Protein AF-A0A532EE44-F1 (afdb_monomer)

Structure (mmCIF, N/CA/C/O backbone):
data_AF-A0A532EE44-F1
#
_entry.id   AF-A0A532EE44-F1
#
loop_
_atom_site.group_PDB
_atom_site.id
_atom_site.type_symbol
_atom_site.label_atom_id
_atom_site.label_alt_id
_atom_site.label_comp_id
_atom_site.label_asym_id
_atom_site.label_entity_id
_atom_site.label_seq_id
_atom_site.pdbx_PDB_ins_code
_atom_site.Cartn_x
_atom_site.Cartn_y
_atom_site.Cartn_z
_atom_site.occupancy
_atom_site.B_iso_or_equiv
_atom_site.auth_seq_id
_atom_site.auth_comp_id
_atom_site.auth_asym_id
_atom_site.auth_atom_id
_atom_site.pdbx_PDB_model_num
ATOM 1 N N . MET A 1 1 ? -0.448 -5.337 -1.420 1.00 92.06 1 MET A N 1
ATOM 2 C CA . MET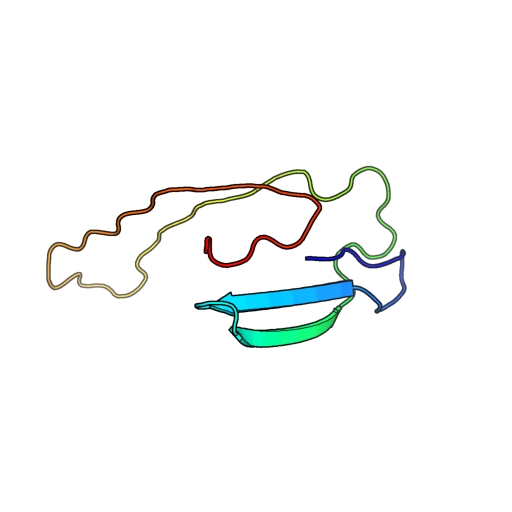 A 1 1 ? 0.237 -4.406 -2.347 1.00 92.06 1 MET A CA 1
ATOM 3 C C . MET A 1 1 ? 1.306 -5.168 -3.105 1.00 92.06 1 MET A C 1
ATOM 5 O O . MET A 1 1 ? 1.994 -5.978 -2.497 1.00 92.06 1 MET A O 1
ATOM 9 N N . LYS A 1 2 ? 1.448 -4.903 -4.404 1.00 95.50 2 LYS A N 1
ATOM 10 C CA . LYS A 1 2 ? 2.522 -5.423 -5.255 1.00 95.50 2 LYS A CA 1
ATOM 11 C C . LYS A 1 2 ? 3.203 -4.239 -5.944 1.00 95.50 2 LYS A C 1
ATOM 13 O O . LYS A 1 2 ? 2.524 -3.461 -6.618 1.00 95.50 2 LYS A O 1
ATOM 18 N N . LEU A 1 3 ? 4.520 -4.119 -5.779 1.00 96.62 3 LEU A N 1
ATOM 19 C CA . LEU A 1 3 ? 5.328 -3.182 -6.560 1.00 96.62 3 LEU A CA 1
ATOM 20 C C . LEU A 1 3 ? 5.364 -3.605 -8.030 1.00 96.62 3 LEU A C 1
ATOM 22 O O . LEU A 1 3 ? 5.178 -4.776 -8.361 1.00 96.62 3 LEU A O 1
ATOM 26 N N . ASN A 1 4 ? 5.595 -2.642 -8.907 1.00 97.56 4 ASN A N 1
ATOM 27 C CA . ASN A 1 4 ? 5.733 -2.901 -10.327 1.00 97.56 4 ASN A CA 1
ATOM 28 C C . ASN A 1 4 ? 7.158 -3.330 -10.703 1.00 97.56 4 ASN A C 1
ATOM 30 O O . ASN A 1 4 ? 8.146 -2.986 -10.050 1.00 97.56 4 ASN A O 1
ATOM 34 N N . ASN A 1 5 ? 7.260 -4.069 -11.798 1.00 95.50 5 ASN A N 1
ATOM 35 C CA . ASN A 1 5 ? 8.494 -4.484 -12.432 1.00 95.50 5 ASN A CA 1
ATOM 36 C C . ASN A 1 5 ? 9.083 -3.325 -13.248 1.00 95.50 5 ASN A C 1
ATOM 38 O O . ASN A 1 5 ? 9.031 -3.307 -14.468 1.00 95.50 5 ASN A O 1
ATOM 42 N N . GLY A 1 6 ? 9.748 -2.382 -12.590 1.00 93.06 6 GLY A N 1
ATOM 43 C CA . GLY A 1 6 ? 10.616 -1.416 -13.296 1.00 93.06 6 GLY A CA 1
ATOM 44 C C . GLY A 1 6 ? 9.852 -0.261 -13.822 1.00 93.06 6 GLY A C 1
ATOM 45 O O . GLY A 1 6 ? 9.019 0.274 -13.119 1.00 93.06 6 GLY A O 1
ATOM 46 N N . ASP A 1 7 ? 10.126 0.140 -15.043 1.00 95.50 7 ASP A N 1
ATOM 47 C CA . ASP A 1 7 ? 9.313 1.154 -15.686 1.00 95.50 7 ASP A CA 1
ATOM 48 C C . ASP A 1 7 ? 7.948 0.616 -16.150 1.00 95.50 7 ASP A C 1
ATOM 50 O O . ASP A 1 7 ? 7.128 1.409 -16.599 1.00 95.50 7 ASP A O 1
ATOM 54 N N . ALA A 1 8 ? 7.659 -0.683 -15.993 1.00 97.81 8 ALA A N 1
ATOM 55 C CA . ALA A 1 8 ? 6.364 -1.252 -16.348 1.00 97.81 8 ALA A CA 1
ATOM 56 C C . ALA A 1 8 ? 5.230 -0.806 -15.409 1.00 97.81 8 ALA A C 1
ATOM 58 O O . ALA A 1 8 ? 5.419 -0.639 -14.204 1.00 97.81 8 ALA A O 1
ATOM 59 N N . ASP A 1 9 ? 4.016 -0.744 -15.949 1.00 98.31 9 ASP A N 1
ATOM 60 C CA . ASP A 1 9 ? 2.789 -0.410 -15.224 1.00 98.31 9 ASP A CA 1
ATOM 61 C C . ASP A 1 9 ? 2.063 -1.688 -14.751 1.00 98.31 9 ASP A C 1
ATOM 63 O O . ASP A 1 9 ? 0.909 -1.924 -15.089 1.00 98.31 9 ASP A O 1
ATOM 67 N N . ASP A 1 10 ? 2.723 -2.580 -14.004 1.00 98.25 10 ASP A N 1
ATOM 68 C CA . ASP A 1 10 ? 2.145 -3.873 -13.570 1.00 98.25 10 ASP A CA 1
ATOM 69 C C . ASP A 1 10 ? 1.991 -4.013 -12.039 1.00 98.25 10 ASP A C 1
ATOM 71 O O . ASP A 1 10 ? 1.811 -5.119 -11.504 1.00 98.25 10 ASP A O 1
ATOM 75 N N . GLY A 1 11 ? 2.065 -2.893 -11.318 1.00 98.12 11 GLY A N 1
ATOM 76 C CA . GLY A 1 11 ? 1.837 -2.815 -9.879 1.00 98.12 11 GLY A CA 1
ATOM 77 C C . GLY A 1 11 ? 0.355 -2.869 -9.509 1.00 98.12 11 GLY A C 1
ATOM 78 O O . GLY A 1 11 ? -0.527 -2.534 -10.307 1.00 98.12 11 GLY A O 1
ATOM 79 N N . VAL A 1 12 ? 0.083 -3.289 -8.270 1.00 97.94 12 VAL A N 1
ATOM 80 C CA . VAL A 1 12 ? -1.278 -3.521 -7.763 1.00 97.94 12 VAL A CA 1
ATOM 81 C C . VAL A 1 12 ? -1.444 -2.980 -6.340 1.00 97.94 12 VAL A C 1
ATOM 83 O O . VAL A 1 12 ? -0.641 -3.277 -5.448 1.00 97.94 12 VAL A O 1
ATOM 86 N N . LEU A 1 13 ? -2.529 -2.238 -6.115 1.00 97.31 13 LEU A N 1
ATOM 87 C CA . LEU A 1 13 ? -3.082 -1.943 -4.795 1.00 97.31 13 LEU A CA 1
ATOM 88 C C . LEU A 1 13 ? -4.439 -2.618 -4.651 1.00 97.31 13 LEU A C 1
ATOM 90 O O . LEU A 1 13 ? -5.290 -2.484 -5.527 1.00 97.31 13 LEU A O 1
ATOM 94 N N . GLU A 1 14 ? -4.660 -3.269 -3.519 1.00 97.12 14 GLU A N 1
ATOM 95 C CA . GLU A 1 14 ? -5.965 -3.804 -3.154 1.00 97.12 14 GLU A CA 1
ATOM 96 C C . GLU A 1 14 ? -6.296 -3.379 -1.735 1.00 97.12 14 GLU A C 1
ATOM 98 O O . GLU A 1 14 ? -5.416 -3.350 -0.870 1.00 97.12 14 GLU A O 1
ATOM 103 N N . TYR A 1 15 ? -7.568 -3.073 -1.521 1.00 96.12 15 TYR A N 1
ATOM 104 C CA . TYR A 1 15 ? -8.138 -2.755 -0.230 1.00 96.12 15 TYR A CA 1
ATOM 105 C C . TYR A 1 15 ? -9.291 -3.715 0.045 1.00 96.12 15 TYR A C 1
ATOM 107 O O . TYR A 1 15 ? -10.240 -3.813 -0.737 1.00 96.12 15 TYR A O 1
ATOM 115 N N . TRP A 1 16 ? -9.158 -4.452 1.142 1.00 95.88 16 TRP A N 1
ATOM 116 C CA . TRP A 1 16 ? -10.071 -5.510 1.543 1.00 95.88 16 TRP A CA 1
ATOM 117 C C . TRP A 1 16 ? -10.702 -5.137 2.886 1.00 95.88 16 TRP A C 1
ATOM 119 O O . TRP A 1 16 ? -9.989 -4.721 3.799 1.00 95.88 16 TRP A O 1
ATOM 129 N N . ILE A 1 17 ? -12.018 -5.297 3.001 1.00 95.50 17 ILE A N 1
ATOM 130 C CA . ILE A 1 17 ? -12.781 -5.136 4.246 1.00 95.50 17 ILE A CA 1
ATOM 131 C C . ILE A 1 17 ? -13.621 -6.397 4.410 1.00 95.50 17 ILE A C 1
ATOM 133 O O . ILE A 1 17 ? -14.314 -6.779 3.470 1.00 95.50 17 ILE A O 1
ATOM 137 N N . ASP A 1 18 ? -13.549 -7.043 5.575 1.00 93.94 18 ASP A N 1
ATOM 138 C CA . ASP A 1 18 ? -14.328 -8.250 5.893 1.00 93.94 18 ASP A CA 1
ATOM 139 C C . ASP A 1 18 ? -14.250 -9.316 4.783 1.00 93.94 18 ASP A C 1
ATOM 141 O O . ASP A 1 18 ? -15.254 -9.811 4.272 1.00 93.94 18 ASP A O 1
ATOM 145 N N . ASP A 1 19 ? -13.020 -9.599 4.339 1.00 93.56 19 ASP A N 1
ATOM 146 C CA . ASP A 1 19 ? -12.679 -10.512 3.238 1.00 93.56 19 ASP A CA 1
ATOM 147 C C . ASP A 1 19 ? -13.254 -10.185 1.848 1.00 93.56 19 ASP A C 1
ATOM 149 O O . ASP A 1 19 ? -13.020 -10.916 0.875 1.00 93.56 19 ASP A O 1
ATOM 153 N N . ARG A 1 20 ? -13.919 -9.039 1.708 1.00 95.19 20 ARG A N 1
ATOM 154 C CA . ARG A 1 20 ? -14.425 -8.516 0.444 1.00 95.19 20 ARG A CA 1
ATOM 155 C C . ARG A 1 20 ? -13.426 -7.545 -0.177 1.00 95.19 20 ARG A C 1
ATOM 157 O O . ARG A 1 20 ? -12.980 -6.606 0.479 1.00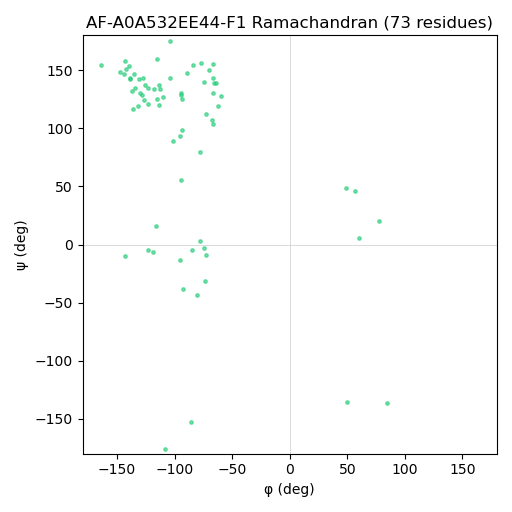 95.19 20 ARG A O 1
ATOM 164 N N . LEU A 1 21 ? -13.116 -7.737 -1.462 1.00 96.12 21 LEU A N 1
ATOM 165 C CA . LEU A 1 21 ? -12.363 -6.750 -2.240 1.00 96.12 21 LEU A CA 1
ATOM 166 C C . LEU A 1 21 ? -13.243 -5.514 -2.423 1.00 96.12 21 LEU A C 1
ATOM 168 O O . LEU A 1 21 ? -14.220 -5.558 -3.170 1.00 96.12 21 LEU A O 1
ATOM 172 N N . ASP A 1 22 ? -12.920 -4.440 -1.714 1.00 98.12 22 ASP A N 1
ATOM 173 C CA . ASP A 1 22 ? -13.718 -3.216 -1.736 1.00 98.12 22 ASP A CA 1
ATOM 174 C C . ASP A 1 22 ? -13.210 -2.235 -2.795 1.00 98.12 22 ASP A C 1
ATOM 176 O O . ASP A 1 22 ? -13.993 -1.631 -3.526 1.00 98.12 22 ASP A O 1
ATOM 180 N N . ALA A 1 23 ? -11.887 -2.146 -2.951 1.00 98.19 23 ALA A N 1
ATOM 181 C CA . ALA A 1 23 ? -11.268 -1.366 -4.011 1.00 98.19 23 ALA A CA 1
ATOM 182 C C . ALA A 1 23 ? -10.000 -2.033 -4.545 1.00 98.19 23 ALA A C 1
ATOM 184 O O . ALA A 1 23 ? -9.225 -2.647 -3.809 1.00 98.19 23 ALA A O 1
ATOM 185 N N . GLN A 1 24 ? -9.756 -1.847 -5.839 1.00 98.19 24 GLN A N 1
ATOM 186 C CA . GLN A 1 24 ? -8.537 -2.282 -6.501 1.00 98.19 24 GLN A CA 1
ATOM 187 C C . GLN A 1 24 ? -8.066 -1.213 -7.477 1.00 98.19 24 GLN A C 1
ATOM 189 O O . GLN A 1 24 ? -8.860 -0.579 -8.173 1.00 98.19 24 GLN A O 1
ATOM 194 N N . ARG A 1 25 ? -6.747 -1.059 -7.561 1.00 98.25 25 ARG A N 1
ATOM 195 C CA . ARG A 1 25 ? -6.099 -0.356 -8.658 1.00 98.25 25 ARG A CA 1
ATOM 196 C C . ARG A 1 25 ? -4.947 -1.199 -9.184 1.00 98.25 25 ARG A C 1
ATOM 198 O O . ARG A 1 25 ? -4.006 -1.514 -8.459 1.00 98.25 25 ARG A O 1
ATOM 205 N N . THR A 1 26 ? -5.042 -1.556 -10.453 1.00 98.50 26 THR A N 1
ATOM 206 C CA . THR A 1 26 ? -3.982 -2.203 -11.229 1.00 98.50 26 THR A CA 1
ATOM 207 C C . THR A 1 26 ? -3.342 -1.174 -12.154 1.00 98.50 26 THR A C 1
ATOM 209 O O . THR A 1 26 ? -3.807 -0.033 -12.234 1.00 98.50 26 THR A O 1
ATOM 212 N N . GLY A 1 27 ? -2.281 -1.551 -12.866 1.00 98.19 27 GLY A N 1
ATOM 213 C CA . GLY A 1 27 ? -1.673 -0.631 -13.826 1.00 98.19 27 GLY A CA 1
ATOM 214 C C . GLY A 1 27 ? -0.804 0.448 -13.172 1.00 98.19 27 GLY A C 1
ATOM 215 O O . GLY A 1 27 ? -0.663 1.527 -13.735 1.00 98.19 27 GLY A O 1
ATOM 216 N N . ILE A 1 28 ? -0.336 0.241 -11.932 1.00 98.06 28 ILE A N 1
ATOM 217 C CA . ILE A 1 28 ? 0.362 1.287 -11.168 1.00 98.06 28 ILE A CA 1
ATOM 218 C C . ILE A 1 28 ? 1.866 1.156 -11.362 1.00 98.06 28 ILE A C 1
ATOM 220 O O . ILE A 1 28 ? 2.429 0.101 -11.076 1.00 98.06 28 ILE A O 1
ATOM 224 N N . ASN A 1 29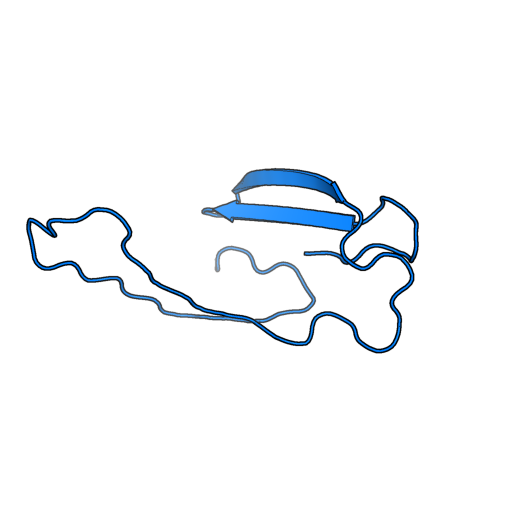 ? 2.517 2.253 -11.734 1.00 97.50 29 ASN A N 1
ATOM 225 C CA . ASN A 1 29 ? 3.960 2.411 -11.630 1.00 97.50 29 ASN A CA 1
ATOM 226 C C . ASN A 1 29 ? 4.320 3.086 -10.300 1.00 97.50 29 ASN A C 1
ATOM 228 O O . ASN A 1 29 ? 4.180 4.297 -10.149 1.00 97.50 29 ASN A O 1
ATOM 232 N N . TRP A 1 30 ? 4.709 2.288 -9.308 1.00 96.19 30 TRP A N 1
ATOM 233 C CA . TRP A 1 30 ? 5.045 2.749 -7.961 1.00 96.19 30 TRP A CA 1
ATOM 234 C C . TRP A 1 30 ? 6.455 3.315 -7.860 1.00 96.19 30 TRP A C 1
ATOM 236 O O . TRP A 1 30 ? 6.667 4.303 -7.163 1.00 96.19 30 TRP A O 1
ATOM 246 N N . ILE A 1 31 ? 7.416 2.635 -8.486 1.00 95.94 31 ILE A N 1
ATOM 247 C CA . ILE A 1 31 ? 8.847 2.840 -8.221 1.00 95.94 31 ILE A CA 1
ATOM 248 C C . ILE A 1 31 ? 9.636 3.307 -9.445 1.00 95.94 31 ILE A C 1
ATOM 250 O O . ILE A 1 31 ? 10.816 3.628 -9.316 1.00 95.94 31 ILE A O 1
ATOM 254 N N . GLY A 1 32 ? 9.025 3.353 -10.633 1.00 96.25 32 GLY A N 1
ATOM 255 C CA . GLY A 1 32 ? 9.740 3.593 -11.882 1.00 96.25 32 GLY A CA 1
ATOM 256 C C . GLY A 1 32 ? 10.950 2.667 -12.009 1.00 96.25 32 GLY A C 1
ATOM 257 O O . GLY A 1 32 ? 10.922 1.488 -11.662 1.00 96.25 32 GLY A O 1
ATOM 258 N N . THR A 1 33 ? 12.080 3.219 -12.427 1.00 95.88 33 THR A N 1
ATOM 259 C CA . THR A 1 33 ? 13.318 2.449 -12.598 1.00 95.88 33 THR A CA 1
ATOM 260 C C . THR A 1 33 ? 14.061 2.143 -11.292 1.00 95.88 33 THR A C 1
ATOM 262 O O . THR A 1 33 ? 15.130 1.538 -11.346 1.00 95.88 33 THR A O 1
ATOM 265 N N . TYR A 1 34 ? 13.534 2.523 -10.123 1.00 95.00 34 TYR A N 1
ATOM 266 C CA . TYR A 1 34 ? 14.193 2.280 -8.839 1.00 95.00 34 TYR A CA 1
ATOM 267 C C . TYR A 1 34 ? 14.272 0.783 -8.496 1.00 95.00 34 TYR A C 1
ATOM 269 O O . TYR A 1 34 ? 13.367 -0.000 -8.811 1.00 95.00 34 TYR A O 1
ATOM 277 N N . ARG A 1 35 ? 15.388 0.367 -7.877 1.00 92.44 35 ARG A N 1
ATOM 278 C CA . ARG A 1 35 ? 15.720 -1.054 -7.665 1.00 92.44 35 ARG A CA 1
ATOM 279 C C . ARG A 1 35 ? 16.393 -1.408 -6.354 1.00 92.44 35 ARG A C 1
ATOM 281 O O . ARG A 1 35 ? 16.505 -2.597 -6.069 1.00 92.44 35 ARG A O 1
ATOM 288 N N . ASP A 1 36 ? 16.820 -0.428 -5.571 1.00 95.00 36 ASP A N 1
ATOM 289 C CA . ASP A 1 36 ? 17.699 -0.734 -4.443 1.00 95.00 36 ASP A CA 1
ATOM 290 C C . ASP A 1 36 ? 16.936 -1.406 -3.293 1.00 95.00 36 ASP A C 1
ATOM 292 O O . ASP A 1 36 ? 17.494 -2.258 -2.604 1.00 95.00 36 ASP A O 1
ATOM 296 N N . TYR A 1 37 ? 15.648 -1.080 -3.118 1.00 92.12 37 TYR A N 1
ATOM 297 C CA . TYR A 1 37 ? 14.794 -1.662 -2.080 1.00 92.12 37 TYR A CA 1
ATOM 298 C C . TYR A 1 37 ? 13.372 -1.955 -2.571 1.00 92.12 37 TYR A C 1
ATOM 300 O O . TYR A 1 37 ? 12.855 -1.309 -3.484 1.00 92.12 37 TYR A O 1
ATOM 308 N N . GLY A 1 38 ? 12.732 -2.932 -1.920 1.00 92.75 38 GLY A N 1
ATOM 309 C CA . GLY A 1 38 ? 11.294 -3.176 -2.019 1.00 92.75 38 GLY A CA 1
ATOM 310 C C . GLY A 1 38 ? 10.496 -2.324 -1.026 1.00 92.75 38 GLY A C 1
ATOM 311 O O . GLY A 1 38 ? 10.935 -1.258 -0.601 1.00 92.75 38 GLY A O 1
ATOM 312 N N . ILE A 1 39 ? 9.326 -2.816 -0.613 1.00 94.19 39 ILE A N 1
ATOM 313 C CA . ILE A 1 39 ? 8.549 -2.194 0.469 1.00 94.19 39 ILE A CA 1
ATOM 314 C C . ILE A 1 39 ? 9.388 -2.251 1.753 1.00 94.19 39 ILE A C 1
ATOM 316 O O . ILE A 1 39 ? 9.738 -3.337 2.211 1.00 94.19 39 ILE A O 1
ATOM 320 N N . ASN A 1 40 ? 9.717 -1.090 2.319 1.00 93.06 40 ASN A N 1
ATOM 321 C CA . ASN A 1 40 ? 10.662 -0.960 3.433 1.00 93.06 40 ASN A CA 1
ATOM 322 C C . ASN A 1 40 ? 10.074 -0.275 4.677 1.00 93.06 40 ASN A C 1
ATOM 324 O O . ASN A 1 40 ? 10.746 -0.198 5.703 1.00 93.06 40 ASN A O 1
ATOM 328 N N . ALA A 1 41 ? 8.836 0.211 4.600 1.00 93.06 41 ALA A N 1
ATOM 329 C CA . ALA A 1 41 ? 8.155 0.857 5.709 1.00 93.06 41 ALA A CA 1
ATOM 330 C C . ALA A 1 41 ? 6.648 0.598 5.647 1.00 93.06 41 ALA A C 1
ATOM 332 O O . ALA A 1 41 ? 6.061 0.484 4.568 1.00 93.06 41 ALA A O 1
ATOM 333 N N . VAL A 1 42 ? 6.027 0.530 6.823 1.00 93.50 42 VAL A N 1
ATOM 334 C CA . VAL A 1 42 ? 4.574 0.533 6.985 1.00 93.50 42 VAL A CA 1
ATOM 335 C C . VAL A 1 42 ? 4.232 1.580 8.031 1.00 93.50 42 VAL A C 1
ATOM 337 O O . VAL A 1 42 ? 4.832 1.607 9.104 1.00 93.50 42 VAL A O 1
ATOM 340 N N . TYR A 1 43 ? 3.273 2.438 7.705 1.00 93.81 43 TYR A N 1
ATOM 341 C CA . TYR A 1 43 ? 2.858 3.543 8.554 1.00 93.81 43 TYR A CA 1
ATOM 342 C C . TYR A 1 43 ? 1.414 3.328 9.003 1.00 93.81 43 TYR A C 1
ATOM 344 O O . TYR A 1 43 ? 0.522 3.142 8.175 1.00 93.81 43 TYR A O 1
ATOM 352 N N . LEU A 1 44 ? 1.183 3.355 10.316 1.00 92.69 44 LEU A N 1
ATOM 353 C CA . LEU A 1 44 ? -0.153 3.430 10.899 1.00 92.69 44 LEU A CA 1
ATOM 354 C C . LEU A 1 44 ? -0.389 4.874 11.339 1.00 92.69 44 LEU A C 1
ATOM 356 O O . LEU A 1 44 ? -0.063 5.261 12.459 1.00 92.69 44 LEU A O 1
ATOM 360 N N . GLU A 1 45 ? -0.908 5.682 10.422 1.00 90.31 45 GLU A N 1
ATOM 361 C CA . GLU A 1 45 ? -1.094 7.115 10.642 1.00 90.31 45 GLU A CA 1
ATOM 362 C C . GLU A 1 45 ? -2.551 7.449 10.901 1.00 90.31 45 GLU A C 1
ATOM 364 O O . GLU A 1 45 ? -3.465 6.873 10.309 1.00 90.31 45 GLU A O 1
ATOM 369 N N . GLN A 1 46 ? -2.765 8.407 11.795 1.00 84.81 46 GLN A N 1
ATOM 370 C CA . GLN A 1 46 ? -4.073 8.942 12.124 1.00 84.81 46 GLN A CA 1
ATOM 371 C C . GLN A 1 46 ? -3.953 10.453 12.211 1.00 84.81 46 GLN A C 1
ATOM 373 O O . GLN A 1 46 ? -3.251 10.991 13.064 1.00 84.81 46 GLN A O 1
ATOM 378 N N . TYR A 1 47 ? -4.655 11.137 11.319 1.00 83.06 47 TYR A N 1
ATOM 379 C CA . TYR A 1 47 ? -4.699 12.587 11.279 1.00 83.06 47 TYR A CA 1
ATOM 380 C C . TYR A 1 47 ? -6.135 13.037 11.004 1.00 83.06 47 TYR A C 1
ATOM 382 O O . TYR A 1 47 ? -6.868 12.385 10.256 1.00 83.06 47 TYR A O 1
ATOM 390 N N . TRP A 1 48 ? -6.554 14.130 11.640 1.00 81.12 48 TRP A N 1
ATOM 391 C CA . TRP A 1 48 ? -7.870 14.735 11.450 1.00 81.12 48 TRP A CA 1
ATOM 392 C C . TRP A 1 48 ? -7.693 16.101 10.786 1.00 81.12 48 TRP A C 1
ATOM 394 O O . TRP A 1 48 ? -7.029 16.975 11.336 1.00 81.12 48 TRP A O 1
ATOM 404 N N . THR A 1 49 ? -8.284 16.290 9.607 1.00 75.06 49 THR A N 1
ATOM 405 C CA . THR A 1 49 ? -8.130 17.509 8.790 1.00 75.06 49 THR A CA 1
ATOM 406 C C . THR A 1 49 ? -9.249 18.537 8.994 1.00 75.06 49 THR A C 1
ATOM 408 O O . THR A 1 49 ? -9.110 19.681 8.569 1.00 75.06 49 THR A O 1
ATOM 411 N N . SER A 1 50 ? -10.364 18.170 9.633 1.00 69.00 50 SER A N 1
ATOM 412 C CA . SER A 1 50 ? -11.546 19.030 9.771 1.00 69.00 50 SER A CA 1
ATOM 413 C C . SER A 1 50 ? -11.552 19.793 11.099 1.00 69.00 50 SER A C 1
ATOM 415 O O . SER A 1 50 ? -12.045 19.292 12.112 1.00 69.00 50 SER A O 1
ATOM 417 N N . VAL A 1 51 ? -11.015 21.014 11.080 1.00 67.12 51 VAL A N 1
ATOM 418 C CA . VAL A 1 51 ? -11.146 21.994 12.169 1.00 67.12 51 VAL A CA 1
ATOM 419 C C . VAL A 1 51 ? -12.398 22.872 11.983 1.00 67.12 51 VAL A C 1
ATOM 421 O O . VAL A 1 51 ? -12.755 23.174 10.844 1.00 67.12 51 VAL A O 1
ATOM 424 N N . PRO A 1 52 ? -13.050 23.328 13.070 1.00 68.62 52 PRO A N 1
ATOM 425 C CA . PRO A 1 52 ? -12.739 23.016 14.462 1.00 68.62 52 PRO A CA 1
ATOM 426 C C . PRO A 1 52 ? -13.176 21.594 14.827 1.00 68.62 52 PRO A C 1
ATOM 428 O O . PRO A 1 52 ? -14.251 21.133 14.444 1.00 68.62 52 PRO A O 1
ATOM 431 N N . PHE A 1 53 ? -12.344 20.903 15.607 1.00 72.44 53 PHE A N 1
ATOM 432 C CA . PHE A 1 53 ? -12.719 19.614 16.175 1.00 72.44 53 PHE A CA 1
ATOM 433 C C . PHE A 1 53 ? -13.843 19.852 17.184 1.00 72.44 53 PHE A C 1
ATOM 435 O O . PHE A 1 53 ? -13.616 20.359 18.278 1.00 72.44 53 PHE A O 1
ATOM 442 N N . ALA A 1 54 ? -15.074 19.532 16.793 1.00 72.00 54 ALA A N 1
ATOM 443 C CA . ALA A 1 54 ? -16.254 19.803 17.609 1.00 72.00 54 ALA A CA 1
ATOM 444 C C . ALA A 1 54 ? -16.372 18.877 18.837 1.00 72.00 54 ALA A C 1
ATOM 446 O O . ALA A 1 54 ? -17.255 19.070 19.667 1.00 72.00 54 ALA A O 1
ATOM 447 N N . GLN A 1 55 ? -15.530 17.842 18.931 1.00 80.56 55 GLN A N 1
ATOM 448 C CA . GLN A 1 55 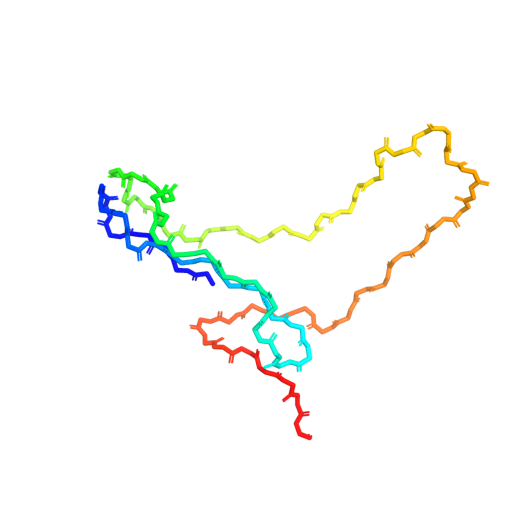? -15.660 16.771 19.915 1.00 80.56 55 GLN A CA 1
ATOM 449 C C . GLN A 1 55 ? -14.370 15.953 20.047 1.00 80.56 55 GLN A C 1
ATOM 451 O O . GLN A 1 55 ? -13.565 15.881 19.117 1.00 80.56 55 GLN A O 1
ATOM 456 N N . ILE A 1 56 ? -14.189 15.332 21.217 1.00 83.88 56 ILE A N 1
ATOM 457 C CA . ILE A 1 56 ? -13.110 14.372 21.474 1.00 83.88 56 ILE A CA 1
ATOM 458 C C . ILE A 1 56 ? -13.355 13.135 20.609 1.00 83.88 56 ILE A C 1
ATOM 460 O O . ILE A 1 56 ? -14.452 12.580 20.613 1.00 83.88 56 ILE A O 1
ATOM 464 N N . GLN A 1 57 ? -12.330 12.697 19.882 1.00 84.75 57 GLN A N 1
ATOM 465 C CA . GLN A 1 57 ? -12.399 11.524 19.015 1.00 84.75 57 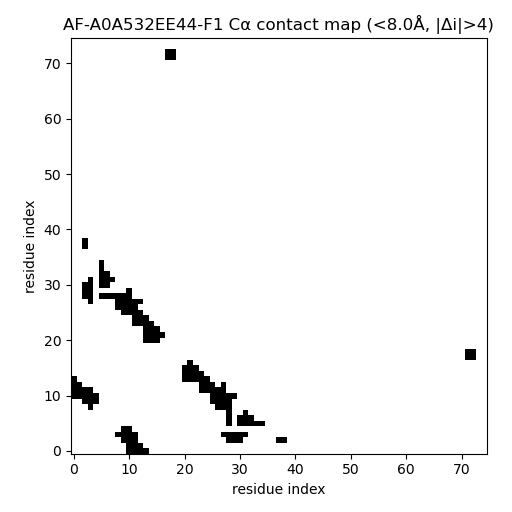GLN A CA 1
ATOM 466 C C . GLN A 1 57 ? -11.271 10.551 19.336 1.00 84.75 57 GLN A C 1
ATOM 468 O O . GLN A 1 57 ? -10.152 10.957 19.648 1.00 84.75 57 GLN A O 1
ATOM 473 N N . GLN A 1 58 ? -11.576 9.259 19.252 1.00 87.44 58 GLN A N 1
ATOM 474 C CA . GLN A 1 58 ? -10.652 8.164 19.533 1.00 87.44 58 GLN A CA 1
ATOM 475 C C . GLN A 1 58 ? -10.793 7.100 18.442 1.00 87.44 58 GLN A C 1
ATOM 477 O O . GL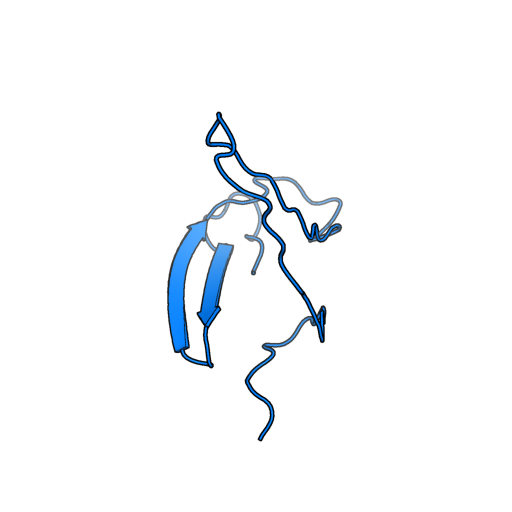N A 1 58 ? -11.882 6.906 17.899 1.00 87.44 58 GLN A O 1
ATOM 482 N N . ARG A 1 59 ? -9.688 6.430 18.102 1.00 89.62 59 ARG A N 1
ATOM 483 C CA . ARG A 1 59 ? -9.653 5.277 17.194 1.00 89.62 59 ARG A CA 1
ATOM 484 C C . ARG A 1 59 ? -8.783 4.197 17.820 1.00 89.62 59 ARG A C 1
ATOM 486 O O . ARG A 1 59 ? -7.715 4.501 18.344 1.00 89.62 59 ARG A O 1
ATOM 493 N N . TYR A 1 60 ? -9.268 2.964 17.778 1.00 93.19 60 TYR A N 1
ATOM 494 C CA . TYR A 1 60 ? -8.605 1.802 18.356 1.00 93.19 60 TYR A CA 1
ATOM 495 C C . TYR A 1 60 ? -8.191 0.859 17.235 1.00 93.19 60 TYR A C 1
ATOM 497 O O . TYR A 1 60 ? -8.961 0.627 16.304 1.00 93.19 60 TYR A O 1
ATOM 505 N N . PHE A 1 61 ? -6.979 0.327 17.343 1.00 93.06 61 PHE A N 1
ATOM 506 C CA . PHE A 1 61 ? -6.426 -0.668 16.435 1.00 93.06 61 PHE A CA 1
ATOM 507 C C . PHE A 1 61 ? -5.961 -1.851 17.269 1.00 93.06 61 PHE A C 1
ATOM 509 O O . PHE A 1 61 ? -5.348 -1.659 18.318 1.00 93.06 61 PHE A O 1
ATOM 516 N N . ASP A 1 62 ? -6.241 -3.052 16.790 1.00 94.81 62 ASP A N 1
ATOM 517 C CA . ASP A 1 62 ? -5.767 -4.299 17.376 1.00 94.81 62 ASP A CA 1
ATOM 518 C C . ASP A 1 62 ? -5.448 -5.284 16.243 1.00 94.81 62 ASP A C 1
ATOM 520 O O . ASP A 1 62 ? -5.951 -5.125 15.128 1.00 94.81 62 ASP A O 1
ATOM 524 N N . ASN A 1 63 ? -4.599 -6.277 16.516 1.00 93.12 63 ASN A N 1
ATOM 525 C CA . ASN A 1 63 ? -4.180 -7.314 15.567 1.00 93.12 63 ASN A CA 1
ATOM 526 C C . ASN A 1 63 ? -3.551 -6.764 14.273 1.00 93.12 63 ASN A C 1
ATOM 528 O O . ASN A 1 63 ? -3.861 -7.206 13.166 1.00 93.12 63 ASN A O 1
ATOM 532 N N . PHE A 1 64 ? -2.635 -5.799 14.399 1.00 93.12 64 PHE A N 1
ATOM 533 C CA . PHE A 1 64 ? -1.863 -5.307 13.259 1.00 93.12 64 PHE A CA 1
ATOM 534 C C . PHE A 1 64 ? -0.821 -6.344 12.818 1.00 93.12 64 PHE A C 1
ATOM 536 O O . PHE A 1 64 ? 0.143 -6.619 13.531 1.00 93.12 64 PHE A O 1
ATOM 543 N N . VAL A 1 65 ? -1.014 -6.907 11.625 1.00 93.44 65 VAL A N 1
ATOM 544 C CA . VAL A 1 65 ? -0.169 -7.970 11.070 1.00 93.44 65 VAL A CA 1
ATOM 545 C C . VAL A 1 65 ? 0.397 -7.535 9.721 1.00 93.44 65 VAL A C 1
ATOM 547 O O . VAL A 1 65 ? -0.325 -7.034 8.860 1.00 93.44 65 VAL A O 1
ATOM 550 N N . VAL A 1 66 ? 1.693 -7.776 9.518 1.0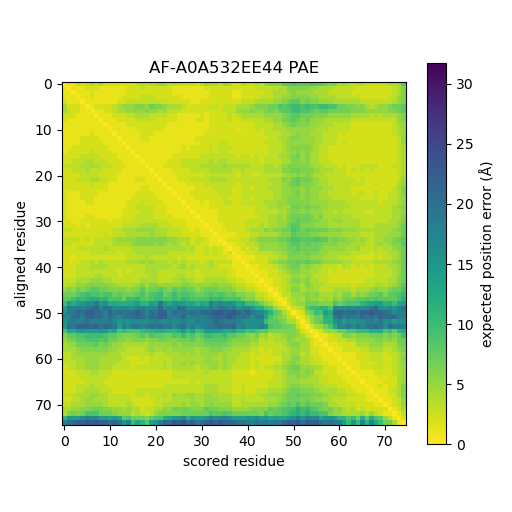0 94.12 66 VAL A N 1
ATOM 551 C CA . VAL A 1 66 ? 2.373 -7.606 8.227 1.00 94.12 66 VAL A CA 1
ATOM 552 C C . VAL A 1 66 ? 2.739 -8.986 7.694 1.00 94.12 66 VAL A C 1
ATOM 554 O O . VAL A 1 66 ? 3.367 -9.779 8.391 1.00 94.12 66 VAL A O 1
ATOM 557 N N . SER A 1 67 ? 2.343 -9.274 6.456 1.00 93.62 67 SER A N 1
ATOM 558 C CA . SER A 1 67 ? 2.568 -10.565 5.804 1.00 93.62 67 SER A CA 1
ATOM 559 C C . SER A 1 67 ? 2.890 -10.377 4.326 1.00 93.62 67 SER A C 1
ATOM 561 O O . SER A 1 67 ? 2.427 -9.433 3.686 1.00 93.62 67 SER A O 1
ATOM 563 N N . THR A 1 68 ? 3.672 -11.302 3.772 1.00 93.12 68 THR A N 1
ATOM 564 C CA . THR A 1 68 ? 3.912 -11.419 2.326 1.00 93.12 68 THR A CA 1
ATOM 565 C C . THR A 1 68 ? 2.823 -12.229 1.613 1.00 93.12 68 THR A C 1
ATOM 567 O O . THR A 1 68 ? 2.827 -12.311 0.387 1.00 93.12 68 THR A O 1
ATOM 570 N N . ALA A 1 69 ? 1.874 -12.798 2.364 1.00 91.75 69 ALA A N 1
ATOM 571 C CA . ALA A 1 69 ? 0.683 -13.482 1.868 1.00 91.75 69 ALA A CA 1
ATOM 572 C C . ALA A 1 69 ? -0.597 -12.738 2.286 1.00 91.75 69 ALA A C 1
ATOM 574 O O . ALA A 1 69 ? -0.596 -11.965 3.246 1.00 91.75 69 ALA A O 1
ATOM 575 N N . ARG A 1 70 ? -1.707 -12.987 1.575 1.00 90.19 70 ARG A N 1
ATOM 576 C CA . ARG A 1 70 ? -3.018 -12.412 1.915 1.00 90.19 70 ARG A CA 1
ATOM 577 C C . ARG A 1 70 ? -3.434 -12.851 3.323 1.00 90.19 70 ARG A C 1
ATOM 579 O O . ARG A 1 70 ? -3.461 -14.042 3.616 1.00 90.19 70 ARG A O 1
ATOM 586 N N . ILE A 1 71 ? -3.781 -11.875 4.157 1.00 91.12 71 ILE A N 1
ATOM 587 C CA . ILE A 1 71 ? -4.424 -12.078 5.457 1.00 91.12 71 ILE A CA 1
ATOM 588 C C . ILE A 1 71 ? -5.932 -11.963 5.214 1.00 91.12 71 ILE A C 1
ATOM 590 O O . ILE A 1 71 ? -6.373 -10.979 4.621 1.00 91.12 71 ILE A O 1
ATOM 594 N N . GLY A 1 72 ? -6.691 -12.984 5.602 1.00 88.31 72 GLY A N 1
ATOM 595 C CA . GLY A 1 72 ? -8.156 -12.973 5.575 1.00 88.31 72 GLY A CA 1
ATOM 596 C C . GLY A 1 72 ? -8.739 -12.903 6.983 1.00 88.31 72 GLY A C 1
ATOM 597 O O . GLY A 1 72 ? -7.999 -12.806 7.966 1.00 88.31 72 GLY A O 1
ATOM 598 N N . CYS A 1 73 ? -10.060 -12.975 7.088 1.00 87.81 73 CYS A N 1
ATOM 599 C CA . CYS A 1 73 ? -10.736 -13.147 8.364 1.00 87.81 73 CYS A CA 1
ATOM 600 C C . CYS A 1 73 ? -10.363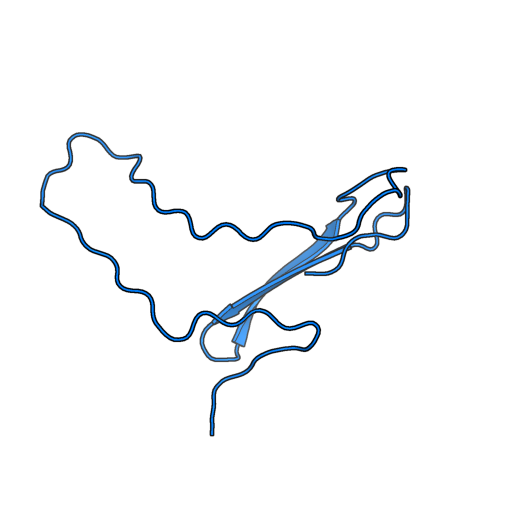 -14.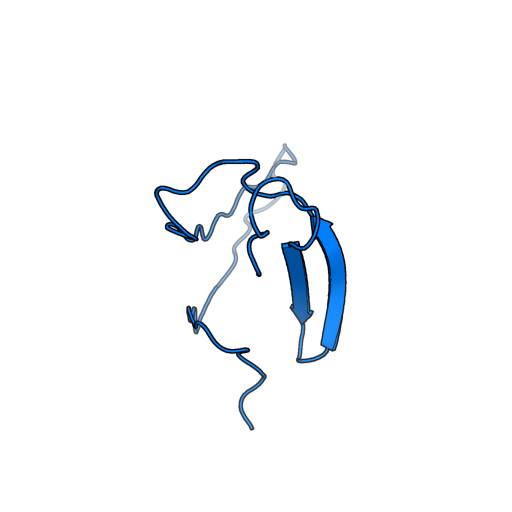511 8.968 1.00 87.81 73 CYS A C 1
ATOM 602 O O . CYS A 1 73 ? -10.272 -15.520 8.265 1.00 87.81 73 CYS A O 1
ATOM 604 N N . ALA A 1 74 ? -10.126 -14.543 10.281 1.00 77.44 74 ALA A N 1
ATOM 605 C CA . ALA A 1 74 ? -9.998 -15.805 11.001 1.00 77.44 74 ALA A CA 1
ATOM 606 C C . ALA A 1 74 ? -11.354 -16.536 10.989 1.00 77.44 74 ALA A C 1
ATOM 608 O O . ALA A 1 74 ? -12.395 -15.891 11.123 1.00 77.44 74 ALA A O 1
ATOM 609 N N . LEU A 1 75 ? -11.322 -17.858 10.800 1.00 60.88 75 LEU A N 1
ATOM 610 C CA . LEU A 1 75 ? -12.487 -18.735 10.971 1.00 60.88 75 LEU A CA 1
ATOM 611 C C . LEU A 1 75 ? -12.855 -18.886 12.451 1.00 60.88 75 LEU A C 1
ATOM 613 O O . LEU A 1 75 ? -11.918 -18.923 13.282 1.00 60.88 75 LEU A O 1
#

pLDDT: mean 91.1, std 8.39, range [60.88, 98.5]

Mean predicted aligned error: 4.79 Å

Secondary structure (DSSP, 8-state):
-B--STTSS-EEEEEEETTEEEEEEEEE-SSTT--S-S------------SS--S------------SS------

Radius of gyration: 16.53 Å; Cα contacts (8 Å, |Δi|>4): 76; chains: 1; bounding box: 34×42×38 Å

Solvent-accessible surface area (backbone atoms only — not comparable to full-atom values): 5404 Å² total; per-residue (Å²): 117,44,78,28,73,33,76,37,50,67,6,37,45,69,42,69,55,96,76,37,83,74,46,75,46,68,60,34,60,75,58,37,80,61,74,91,69,76,93,84,80,86,83,94,81,86,84,85,87,69,80,78,72,89,63,93,80,87,86,87,85,77,88,89,80,88,71,100,59,94,83,71,73,84,131

Foldseek 3Di:
DAADDAQFQAGKDFDDDQNDGPDIDGRHHDQHRDDPDDPDDDDDDDDDDDPPPPDDDDDDDDDDDDDPDDDHDDD

Sequence (75 aa):
MKLNNGDADDGVLEYWIDDRLDAQRTGINWIGTYRDYGINAVYLEQYWTSVPFAQIQQRYFDNFVVSTARIGCAL